Protein AF-A0A2D7N9M9-F1 (afdb_monomer_lite)

Structure (mmCIF, N/CA/C/O backbone):
data_AF-A0A2D7N9M9-F1
#
_entry.id   AF-A0A2D7N9M9-F1
#
loop_
_atom_site.group_PDB
_atom_site.id
_atom_site.type_symbol
_atom_site.label_atom_id
_atom_site.label_alt_id
_atom_site.label_comp_id
_atom_site.label_asym_id
_atom_site.label_entity_id
_atom_site.label_seq_id
_atom_site.pdbx_PDB_ins_code
_atom_site.Cartn_x
_atom_site.Cartn_y
_atom_site.Cartn_z
_atom_site.occupancy
_atom_site.B_iso_or_equiv
_atom_site.auth_seq_id
_atom_site.auth_comp_id
_atom_site.auth_asym_id
_atom_site.auth_atom_id
_atom_site.pdbx_PDB_model_num
ATOM 1 N N . MET A 1 1 ? 23.978 -27.545 -11.245 1.00 48.59 1 MET A N 1
ATOM 2 C CA . MET A 1 1 ? 24.047 -27.425 -9.775 1.00 48.59 1 MET A CA 1
ATOM 3 C C . MET A 1 1 ? 23.351 -26.120 -9.436 1.00 48.59 1 MET A C 1
ATOM 5 O O . MET A 1 1 ? 23.852 -25.077 -9.827 1.00 48.59 1 MET A O 1
ATOM 9 N N . VAL A 1 2 ? 22.121 -26.196 -8.927 1.00 42.38 2 VAL A N 1
ATOM 10 C CA . VAL A 1 2 ? 21.220 -25.042 -8.788 1.00 42.38 2 VAL A CA 1
ATOM 11 C C . VAL A 1 2 ? 21.158 -24.703 -7.305 1.00 42.38 2 VAL A C 1
ATOM 13 O O . VAL A 1 2 ? 20.683 -25.519 -6.520 1.00 42.38 2 VAL A O 1
ATOM 16 N N . ASP A 1 3 ? 21.704 -23.552 -6.925 1.00 43.91 3 ASP A N 1
ATOM 17 C CA . ASP A 1 3 ? 21.619 -23.030 -5.562 1.00 43.91 3 ASP A CA 1
ATOM 18 C C . ASP A 1 3 ? 20.196 -22.498 -5.327 1.00 43.91 3 ASP A C 1
ATOM 20 O O . ASP A 1 3 ? 19.800 -21.460 -5.854 1.00 43.91 3 ASP A O 1
ATOM 24 N N . GLN A 1 4 ? 19.406 -23.289 -4.601 1.00 49.06 4 GLN A N 1
ATOM 25 C CA . GLN A 1 4 ? 17.996 -23.064 -4.261 1.00 49.06 4 GLN A CA 1
ATOM 26 C C . GLN A 1 4 ? 17.833 -22.489 -2.842 1.00 49.06 4 GLN A C 1
ATOM 28 O O . GLN A 1 4 ? 16.774 -22.634 -2.240 1.00 49.06 4 GLN A O 1
ATOM 33 N N . VAL A 1 5 ? 18.874 -21.879 -2.262 1.00 50.69 5 VAL A N 1
ATOM 34 C CA . VAL A 1 5 ? 18.858 -21.511 -0.835 1.00 50.69 5 VAL A CA 1
ATOM 35 C C . VAL A 1 5 ? 18.604 -20.019 -0.595 1.00 50.69 5 VAL A C 1
ATOM 37 O O . VAL A 1 5 ? 18.103 -19.666 0.466 1.00 50.69 5 VAL A O 1
ATOM 40 N N . ASN A 1 6 ? 18.845 -19.133 -1.570 1.00 42.88 6 ASN A N 1
ATOM 41 C CA . ASN A 1 6 ? 18.760 -17.680 -1.328 1.00 42.88 6 ASN A CA 1
ATOM 42 C C . ASN A 1 6 ? 17.666 -16.918 -2.095 1.00 42.88 6 ASN A C 1
ATOM 44 O O . ASN A 1 6 ? 17.456 -15.740 -1.816 1.00 42.88 6 ASN A O 1
ATOM 48 N N . HIS A 1 7 ? 16.926 -17.558 -3.006 1.00 41.88 7 HIS A N 1
ATOM 49 C CA . HIS A 1 7 ? 15.794 -16.926 -3.698 1.00 41.88 7 HIS A CA 1
ATOM 50 C C . HIS A 1 7 ? 14.718 -17.963 -4.047 1.00 41.88 7 HIS A C 1
ATOM 52 O O . HIS A 1 7 ? 14.781 -18.552 -5.128 1.00 41.88 7 HIS A O 1
ATOM 58 N N . PRO A 1 8 ? 13.728 -18.210 -3.167 1.00 43.81 8 PRO A N 1
ATOM 59 C CA . PRO A 1 8 ? 12.627 -19.081 -3.527 1.00 43.81 8 PRO A CA 1
ATOM 60 C C . PRO A 1 8 ? 11.844 -18.455 -4.696 1.00 43.81 8 PRO A C 1
ATOM 62 O O . PRO A 1 8 ? 11.500 -17.267 -4.643 1.00 43.81 8 PRO A O 1
ATOM 65 N N . PRO A 1 9 ? 11.556 -19.226 -5.755 1.00 49.00 9 PRO A N 1
ATOM 66 C CA . PRO A 1 9 ? 10.575 -18.854 -6.760 1.00 49.00 9 PRO A CA 1
ATOM 67 C C . PRO A 1 9 ? 9.184 -18.916 -6.108 1.00 49.00 9 PRO A C 1
ATOM 69 O O . PRO A 1 9 ? 8.929 -19.785 -5.281 1.00 49.00 9 PRO A O 1
ATOM 72 N N . HIS A 1 10 ? 8.273 -18.022 -6.490 1.00 52.28 10 HIS A N 1
ATOM 73 C CA . HIS A 1 10 ? 6.852 -18.088 -6.110 1.00 52.28 10 HIS A CA 1
ATOM 74 C C . HIS A 1 10 ? 6.494 -17.888 -4.626 1.00 52.28 10 HIS A C 1
ATOM 76 O O . HIS A 1 10 ? 5.897 -18.770 -4.007 1.00 52.28 10 HIS A O 1
ATOM 82 N N . TYR A 1 11 ? 6.628 -16.663 -4.106 1.00 40.84 11 TYR A N 1
ATOM 83 C CA . TYR A 1 11 ? 5.602 -16.214 -3.153 1.00 40.84 11 TYR A CA 1
ATOM 84 C C . TYR A 1 11 ? 4.310 -15.950 -3.934 1.00 40.84 11 TYR A C 1
ATOM 86 O O . TYR A 1 11 ? 4.088 -14.856 -4.447 1.00 40.84 11 TYR A O 1
ATOM 94 N N . GLN A 1 12 ? 3.595 -17.063 -4.143 1.00 44.22 12 GLN A N 1
ATOM 95 C CA . GLN A 1 12 ? 2.140 -17.241 -4.172 1.00 44.22 12 GLN A CA 1
ATOM 96 C C . GLN A 1 12 ? 1.374 -15.916 -4.161 1.00 44.22 12 GLN A C 1
ATOM 98 O O . GLN A 1 12 ? 1.484 -15.142 -3.219 1.00 44.22 12 GLN A O 1
ATOM 103 N N . SER A 1 13 ? 0.592 -15.554 -5.159 1.00 40.12 13 SER A N 1
ATOM 104 C CA . SER A 1 13 ? -0.138 -16.255 -6.217 1.00 40.12 13 SER A CA 1
ATOM 105 C C . SER A 1 13 ? -0.279 -15.236 -7.359 1.00 40.12 13 SER A C 1
ATOM 107 O O . SER A 1 13 ? 0.159 -14.096 -7.201 1.00 40.12 13 SER A O 1
ATOM 109 N N . GLU A 1 14 ? -0.867 -15.580 -8.503 1.00 52.50 14 GLU A N 1
ATOM 110 C CA . GLU A 1 14 ? -1.139 -14.570 -9.545 1.00 52.50 14 GLU A CA 1
ATOM 111 C C . GLU A 1 14 ? -1.980 -13.375 -9.030 1.00 52.50 14 GLU A C 1
ATOM 113 O O . GLU A 1 14 ? -1.926 -12.311 -9.639 1.00 52.50 14 GLU A O 1
ATOM 118 N N . ASP A 1 15 ? -2.609 -13.499 -7.848 1.00 52.12 15 ASP A N 1
ATOM 119 C CA . ASP A 1 15 ? -3.380 -12.440 -7.186 1.00 52.12 15 ASP A CA 1
ATOM 120 C C . ASP A 1 15 ? -2.814 -11.931 -5.840 1.00 52.12 15 ASP A C 1
ATOM 122 O O . ASP A 1 15 ? -3.173 -10.840 -5.414 1.00 52.12 15 ASP A O 1
ATOM 126 N N . GLY A 1 16 ? -1.944 -12.659 -5.122 1.00 59.34 16 GLY A N 1
ATOM 127 C CA . GLY A 1 16 ? -1.301 -12.189 -3.870 1.00 59.34 16 GLY A CA 1
ATOM 128 C C . GLY A 1 16 ? -2.240 -11.826 -2.696 1.00 59.34 16 GLY A C 1
ATOM 129 O O . GLY A 1 16 ? -1.762 -11.423 -1.631 1.00 59.34 16 GLY A O 1
ATOM 130 N N . ILE A 1 17 ? -3.556 -11.988 -2.876 1.00 65.06 17 ILE A N 1
ATOM 131 C CA . ILE A 1 17 ? -4.618 -11.587 -1.943 1.00 65.06 17 ILE A CA 1
ATOM 132 C C . ILE A 1 17 ? -4.490 -12.330 -0.608 1.00 65.06 17 ILE A C 1
ATOM 134 O O . ILE A 1 17 ? -4.461 -11.685 0.433 1.00 65.06 17 ILE A O 1
ATOM 138 N N . GLU A 1 18 ? -4.287 -13.653 -0.618 1.00 74.19 18 GLU A N 1
ATOM 139 C CA . GLU A 1 18 ? -4.207 -14.454 0.619 1.00 74.19 18 GLU A CA 1
ATOM 140 C C . GLU A 1 18 ? -3.066 -14.011 1.550 1.00 74.19 18 GLU A C 1
ATOM 142 O O . GLU A 1 18 ? -3.207 -13.994 2.774 1.00 74.19 18 GLU A O 1
ATOM 147 N N . CYS A 1 19 ? -1.925 -13.610 0.977 1.00 81.00 19 CYS A N 1
ATOM 148 C CA . CYS A 1 19 ? -0.806 -13.089 1.757 1.00 81.00 19 CYS A CA 1
ATOM 149 C C . CYS A 1 19 ? -1.156 -11.727 2.366 1.00 81.00 19 CYS A C 1
ATOM 151 O O . CYS A 1 19 ? -0.845 -11.457 3.525 1.00 81.00 19 CYS A O 1
ATOM 153 N N . ILE A 1 20 ? -1.834 -10.877 1.597 1.00 83.88 20 ILE A N 1
ATOM 154 C CA . ILE A 1 20 ? -2.254 -9.554 2.049 1.00 83.88 20 ILE A CA 1
ATOM 155 C C . ILE A 1 20 ? -3.349 -9.622 3.109 1.00 83.88 20 ILE A C 1
ATOM 157 O O . ILE A 1 20 ? -3.303 -8.826 4.043 1.00 83.88 20 ILE A O 1
ATOM 161 N N . ASP A 1 21 ? -4.241 -10.604 3.051 1.00 84.06 21 ASP A N 1
ATOM 162 C CA . ASP A 1 21 ? -5.238 -10.844 4.093 1.00 84.06 21 ASP A CA 1
ATOM 163 C C . ASP A 1 21 ? -4.590 -11.314 5.400 1.00 84.06 21 ASP A C 1
ATOM 165 O O . ASP A 1 21 ? -4.932 -10.824 6.479 1.00 84.06 21 ASP A O 1
ATOM 169 N N . ALA A 1 22 ? -3.591 -12.199 5.323 1.00 87.19 22 ALA A N 1
ATOM 170 C CA . ALA A 1 22 ? -2.811 -12.599 6.494 1.00 87.19 22 ALA A CA 1
ATOM 171 C C . ALA A 1 22 ? -2.053 -11.405 7.106 1.00 87.19 22 ALA A C 1
ATOM 173 O O . ALA A 1 22 ? -2.058 -11.219 8.324 1.00 87.19 22 ALA A O 1
ATOM 174 N N . ILE A 1 23 ? -1.449 -10.559 6.263 1.00 87.62 23 ILE A N 1
ATOM 175 C CA . ILE A 1 23 ? -0.789 -9.312 6.673 1.00 87.62 23 ILE A CA 1
ATOM 176 C C . ILE A 1 23 ? -1.804 -8.377 7.341 1.00 87.62 23 ILE A C 1
ATOM 178 O O . ILE A 1 23 ? -1.540 -7.909 8.447 1.00 87.62 23 ILE A O 1
ATOM 182 N N . ARG A 1 24 ? -2.976 -8.167 6.732 1.00 87.81 24 ARG A N 1
ATOM 183 C CA . ARG A 1 24 ? -4.072 -7.346 7.267 1.00 87.81 24 ARG A CA 1
ATOM 184 C C . ARG A 1 24 ? -4.519 -7.824 8.645 1.00 87.81 24 ARG A C 1
ATOM 186 O O . ARG A 1 24 ? -4.714 -7.001 9.528 1.00 87.81 24 ARG A O 1
ATOM 193 N N . ALA A 1 25 ? -4.645 -9.135 8.845 1.00 88.38 25 ALA A N 1
ATOM 194 C CA . ALA A 1 25 ? -5.011 -9.718 10.136 1.00 88.38 25 ALA A CA 1
ATOM 195 C C . ALA A 1 25 ? -3.897 -9.600 11.194 1.00 88.38 25 ALA A C 1
ATOM 197 O O . ALA A 1 25 ? -4.181 -9.612 12.391 1.00 88.38 25 ALA A O 1
ATOM 198 N N . SER A 1 26 ? -2.635 -9.495 10.767 1.00 87.31 26 SER A N 1
ATOM 199 C CA . SER A 1 26 ? -1.468 -9.430 11.657 1.00 87.31 26 SER A CA 1
ATOM 200 C C . SER A 1 26 ? -1.139 -8.032 12.191 1.00 87.31 26 SER A C 1
ATOM 202 O O . SER A 1 26 ? -0.271 -7.913 13.055 1.00 87.31 26 SER A O 1
ATOM 204 N N . MET A 1 27 ? -1.792 -6.978 11.693 1.00 89.06 27 MET A N 1
ATOM 205 C CA . MET A 1 27 ? -1.466 -5.589 12.031 1.00 89.06 27 MET A CA 1
ATOM 206 C C . MET A 1 27 ? -2.710 -4.723 12.235 1.00 89.06 27 MET A C 1
ATOM 208 O O . MET A 1 27 ? -3.819 -5.085 11.847 1.00 89.06 27 MET A O 1
ATOM 212 N N . SER A 1 28 ? -2.535 -3.560 12.859 1.00 90.56 28 SER A N 1
ATOM 213 C CA . SER A 1 28 ? -3.616 -2.583 13.003 1.00 90.56 28 SER A CA 1
ATOM 214 C C . SER A 1 28 ? -3.995 -1.948 11.660 1.00 90.56 28 SER A C 1
ATOM 216 O O . SER A 1 28 ? -3.206 -1.926 10.714 1.00 90.56 28 SER A O 1
ATOM 218 N N . SER A 1 29 ? -5.192 -1.358 11.581 1.00 86.81 29 SER A N 1
ATOM 219 C CA . SER A 1 29 ? -5.662 -0.699 10.352 1.00 86.81 29 SER A CA 1
ATOM 220 C C . SER A 1 29 ? -4.731 0.435 9.890 1.00 86.81 29 SER A C 1
ATOM 222 O O . SER A 1 29 ? -4.421 0.567 8.705 1.00 86.81 29 SER A O 1
ATOM 224 N N . THR A 1 30 ? -4.172 1.201 10.833 1.00 89.56 30 THR A N 1
ATOM 225 C CA . THR A 1 30 ? -3.179 2.252 10.552 1.00 89.56 30 THR A CA 1
ATOM 226 C C . THR A 1 30 ? -1.886 1.690 9.953 1.00 89.56 30 THR A C 1
ATOM 228 O O . THR A 1 30 ? -1.313 2.268 9.030 1.00 89.56 30 THR A O 1
ATOM 231 N N . GLU A 1 31 ? -1.408 0.554 10.461 1.00 91.94 31 GLU A N 1
ATOM 232 C CA . GLU A 1 31 ? -0.206 -0.101 9.935 1.00 91.94 31 GLU A CA 1
ATOM 233 C C . GLU A 1 31 ? -0.464 -0.686 8.545 1.00 91.94 31 GLU A C 1
ATOM 235 O O . GLU A 1 31 ? 0.367 -0.528 7.647 1.00 91.94 31 GLU A O 1
ATOM 240 N N . PHE A 1 32 ? -1.641 -1.278 8.333 1.00 92.38 32 PHE A N 1
ATOM 241 C CA . PHE A 1 32 ? -2.025 -1.856 7.050 1.00 92.38 32 PHE A CA 1
ATOM 242 C C . PHE A 1 32 ? -2.187 -0.796 5.960 1.00 92.38 32 PHE A C 1
ATOM 244 O O . PHE A 1 32 ? -1.610 -0.920 4.878 1.00 92.38 32 PHE A O 1
ATOM 251 N N . THR A 1 33 ? -2.883 0.304 6.248 1.00 92.69 33 THR A N 1
ATOM 252 C CA . THR A 1 33 ? -2.991 1.441 5.317 1.00 92.69 33 THR A CA 1
ATOM 253 C C . THR A 1 33 ? -1.618 2.046 5.002 1.00 92.69 33 THR A C 1
ATOM 255 O O . THR A 1 33 ? -1.329 2.367 3.844 1.00 92.69 33 THR A O 1
ATOM 258 N N . GLY A 1 34 ? -0.724 2.129 5.995 1.00 93.19 34 GLY A N 1
ATOM 259 C CA . GLY A 1 34 ? 0.675 2.522 5.811 1.00 93.19 34 GLY A CA 1
ATOM 260 C C . GLY A 1 34 ? 1.450 1.577 4.887 1.00 93.19 34 GLY A C 1
ATOM 261 O O . GLY A 1 34 ? 2.147 2.036 3.976 1.00 93.19 34 GLY A O 1
ATOM 262 N N . TYR A 1 35 ? 1.286 0.265 5.065 1.00 93.69 35 TYR A N 1
ATOM 263 C CA . TYR A 1 35 ? 1.876 -0.764 4.209 1.00 93.69 35 TYR A CA 1
ATOM 264 C C . TYR A 1 35 ? 1.391 -0.650 2.755 1.00 93.69 35 TYR A C 1
ATOM 266 O O . TYR A 1 35 ? 2.214 -0.645 1.832 1.00 93.69 35 TYR A O 1
ATOM 274 N N . LEU A 1 36 ? 0.082 -0.505 2.530 1.00 93.44 36 LEU A N 1
ATOM 275 C CA . LEU A 1 36 ? -0.493 -0.358 1.187 1.00 93.44 36 LEU A CA 1
ATOM 276 C C . LEU A 1 36 ? 0.020 0.914 0.496 1.00 93.44 36 LEU A C 1
ATOM 278 O O . LEU A 1 36 ? 0.509 0.854 -0.634 1.00 93.44 36 LEU A O 1
ATOM 282 N N . LYS A 1 37 ? 0.013 2.052 1.206 1.00 94.62 37 LYS A N 1
ATOM 283 C CA . LYS A 1 37 ? 0.552 3.331 0.713 1.00 94.62 37 LYS A CA 1
ATOM 284 C C . LYS A 1 37 ? 2.025 3.216 0.320 1.00 94.62 37 LYS A C 1
ATOM 286 O O . LYS A 1 37 ? 2.417 3.684 -0.751 1.00 94.62 37 LYS A O 1
ATOM 291 N N . GLY A 1 38 ? 2.840 2.596 1.172 1.00 94.75 38 GLY A N 1
ATOM 292 C CA . GLY A 1 38 ? 4.262 2.388 0.910 1.00 94.75 38 GLY A CA 1
ATOM 293 C C . GLY A 1 38 ? 4.504 1.531 -0.333 1.00 94.75 38 GLY A C 1
ATOM 294 O O . GLY A 1 38 ? 5.357 1.865 -1.157 1.00 94.75 38 GLY A O 1
ATOM 295 N N . ASN A 1 39 ? 3.723 0.463 -0.520 1.00 93.19 39 ASN A N 1
ATOM 296 C CA . ASN A 1 39 ? 3.827 -0.387 -1.705 1.00 93.19 39 ASN A CA 1
ATOM 297 C C . ASN A 1 39 ? 3.395 0.335 -2.985 1.00 93.19 39 ASN A C 1
ATOM 299 O O . ASN A 1 39 ? 4.129 0.262 -3.970 1.00 93.19 39 ASN A O 1
ATOM 303 N N . ALA A 1 40 ? 2.289 1.084 -2.969 1.00 93.56 40 ALA A N 1
ATOM 304 C CA . ALA A 1 40 ? 1.875 1.899 -4.110 1.00 93.56 40 ALA A CA 1
ATOM 305 C C . ALA A 1 40 ? 2.974 2.905 -4.507 1.00 93.56 40 ALA A C 1
ATOM 307 O O . ALA A 1 40 ? 3.417 2.926 -5.656 1.00 93.56 40 ALA A O 1
ATOM 308 N N . MET A 1 41 ? 3.518 3.660 -3.541 1.00 94.12 41 MET A N 1
ATOM 309 C CA . MET A 1 41 ? 4.623 4.597 -3.793 1.00 94.12 41 MET A CA 1
ATOM 310 C C . MET A 1 41 ? 5.883 3.907 -4.322 1.00 94.12 41 MET A C 1
ATOM 312 O O . MET A 1 41 ? 6.533 4.433 -5.223 1.00 94.12 41 MET A O 1
ATOM 316 N N . LYS A 1 42 ? 6.233 2.728 -3.799 1.00 92.12 42 LYS A N 1
ATOM 317 C CA . LYS A 1 42 ? 7.379 1.940 -4.275 1.00 92.12 42 LYS A CA 1
ATOM 318 C C 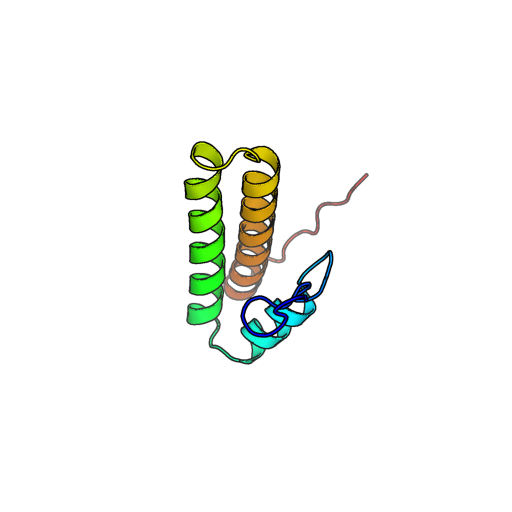. LYS A 1 42 ? 7.253 1.622 -5.765 1.00 92.12 42 LYS A C 1
ATOM 320 O O . LYS A 1 42 ? 8.229 1.773 -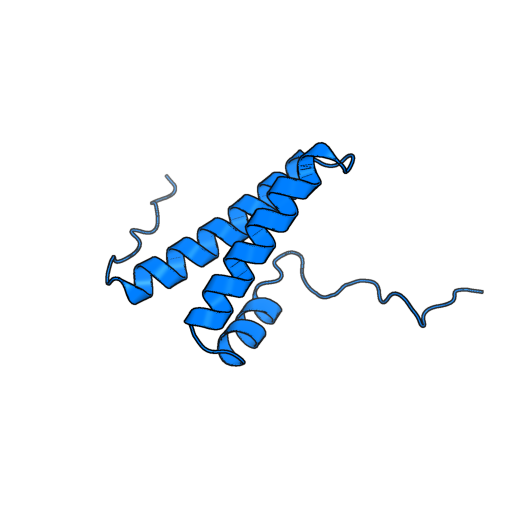6.497 1.00 92.12 42 LYS A O 1
ATOM 325 N N . TYR A 1 43 ? 6.076 1.195 -6.220 1.00 90.50 43 TYR A N 1
ATOM 326 C CA . TYR A 1 43 ? 5.853 0.877 -7.631 1.00 90.50 43 TYR A CA 1
ATOM 327 C C . TYR A 1 43 ? 5.762 2.134 -8.513 1.00 90.50 43 TYR A C 1
ATOM 329 O O . TYR A 1 43 ? 6.345 2.145 -9.598 1.00 90.50 43 TYR A O 1
ATOM 337 N N . LEU A 1 44 ? 5.163 3.226 -8.019 1.00 90.50 44 LEU A N 1
ATOM 338 C CA . LEU A 1 44 ? 5.208 4.538 -8.687 1.00 90.50 44 LEU A CA 1
ATOM 339 C C . LEU A 1 44 ? 6.618 5.108 -8.805 1.00 90.50 44 LEU A C 1
ATOM 341 O O . LEU A 1 44 ? 6.922 5.824 -9.748 1.00 90.50 44 LEU A O 1
ATOM 345 N N . TRP A 1 45 ? 7.501 4.834 -7.856 1.00 89.56 45 TRP A N 1
ATOM 346 C CA . TRP A 1 45 ? 8.888 5.238 -8.017 1.00 89.56 45 TRP A CA 1
ATOM 347 C C . TRP A 1 45 ? 9.576 4.329 -9.038 1.00 89.56 45 TRP A C 1
ATOM 349 O O . TRP A 1 45 ? 10.266 4.796 -9.936 1.00 89.56 45 TRP A O 1
ATOM 359 N N . ARG A 1 46 ? 9.360 3.018 -8.952 1.00 89.06 46 ARG A N 1
ATOM 360 C CA . ARG A 1 46 ? 10.104 2.038 -9.744 1.00 89.06 46 ARG A CA 1
ATOM 361 C C . ARG A 1 46 ? 9.787 2.053 -11.244 1.00 89.06 46 ARG A C 1
ATOM 363 O O . ARG A 1 46 ? 10.686 1.707 -12.015 1.00 89.06 46 ARG A O 1
ATOM 370 N N . TYR A 1 47 ? 8.587 2.466 -11.668 1.00 88.31 47 TYR A N 1
ATOM 371 C CA . TYR A 1 47 ? 8.192 2.373 -13.085 1.00 88.31 47 TYR A CA 1
ATOM 372 C C . TYR A 1 47 ? 9.118 3.158 -14.028 1.00 88.31 47 TYR A C 1
ATOM 374 O O . TYR A 1 47 ? 9.277 2.770 -15.180 1.00 88.31 47 TYR A O 1
ATOM 382 N N . THR A 1 48 ? 9.767 4.230 -13.560 1.00 84.19 48 THR A N 1
ATOM 383 C CA . THR A 1 48 ? 10.724 5.007 -14.369 1.00 84.19 48 THR A CA 1
ATOM 384 C C . THR A 1 48 ? 12.128 4.395 -14.412 1.00 84.19 48 THR A C 1
ATOM 386 O O . THR A 1 48 ? 12.937 4.795 -15.245 1.00 84.19 48 THR A O 1
ATOM 389 N N . TYR A 1 49 ? 12.427 3.422 -13.543 1.00 75.62 49 TYR A N 1
ATOM 390 C CA . TYR A 1 49 ? 13.765 2.840 -13.369 1.00 75.62 49 TYR A CA 1
ATOM 391 C C . TYR A 1 49 ? 13.895 1.405 -13.891 1.00 75.62 49 TYR A C 1
ATOM 393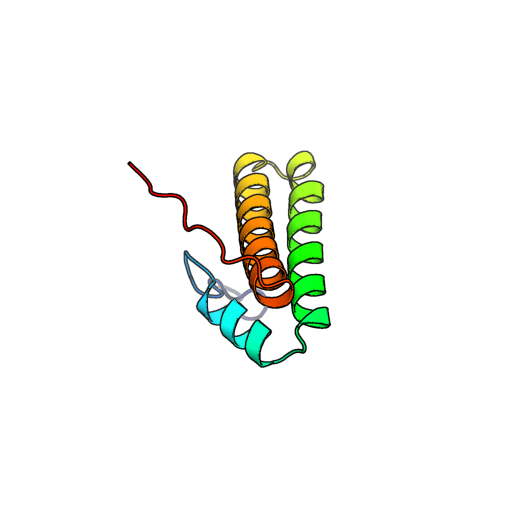 O O . TYR A 1 49 ? 14.994 0.991 -14.260 1.00 75.62 49 TYR A O 1
ATOM 401 N N . LYS A 1 50 ? 12.817 0.611 -13.904 1.00 63.66 50 LYS A N 1
ATOM 402 C CA . LYS A 1 50 ? 12.833 -0.776 -14.400 1.00 63.66 50 LYS A CA 1
ATOM 403 C C . LYS A 1 50 ? 12.108 -0.887 -15.738 1.00 63.66 50 LYS A C 1
ATOM 405 O O . LYS A 1 50 ? 11.068 -0.280 -15.940 1.00 63.66 50 LYS A O 1
ATOM 410 N N . GLY A 1 51 ? 12.624 -1.734 -16.632 1.00 73.12 51 GLY A N 1
ATOM 411 C CA . GLY A 1 51 ? 12.125 -1.929 -18.004 1.00 73.12 51 GLY A CA 1
ATOM 412 C C . GLY A 1 51 ? 10.711 -2.516 -18.158 1.00 73.12 51 GLY A C 1
ATOM 413 O O . GLY A 1 51 ? 10.368 -2.958 -19.250 1.00 73.12 51 GLY A O 1
ATOM 414 N N . HIS A 1 52 ? 9.889 -2.526 -17.103 1.00 84.75 52 HIS A N 1
ATOM 415 C CA . HIS A 1 52 ? 8.491 -2.973 -17.128 1.00 84.75 52 HIS A CA 1
ATOM 416 C C . HIS A 1 52 ? 7.549 -1.916 -16.514 1.00 84.75 52 HIS A C 1
ATOM 418 O O . HIS A 1 52 ? 6.829 -2.218 -15.560 1.00 84.75 52 HIS A O 1
ATOM 424 N N . PRO A 1 53 ? 7.526 -0.678 -17.050 1.00 87.50 53 PRO A N 1
ATOM 425 C CA . PRO A 1 53 ? 6.783 0.440 -16.465 1.00 87.50 53 PRO A CA 1
ATOM 426 C C . PRO A 1 53 ? 5.291 0.141 -16.300 1.00 87.50 53 PRO A C 1
ATOM 428 O O . PRO A 1 53 ? 4.714 0.443 -15.264 1.00 87.50 53 PRO A O 1
ATOM 431 N N . TYR A 1 54 ? 4.671 -0.501 -17.293 1.00 88.19 54 TYR A N 1
ATOM 432 C CA . TYR A 1 54 ? 3.243 -0.814 -17.263 1.00 88.19 54 TYR A CA 1
ATOM 433 C C . TYR A 1 54 ? 2.871 -1.781 -16.127 1.00 88.19 54 TYR A C 1
ATOM 435 O O . TYR A 1 54 ? 1.914 -1.534 -15.406 1.00 88.19 54 TYR A O 1
ATOM 443 N N . GLN A 1 55 ? 3.665 -2.837 -15.912 1.00 87.00 55 GLN A N 1
ATOM 444 C CA . GLN A 1 55 ? 3.431 -3.799 -14.825 1.00 87.00 55 GLN A CA 1
ATOM 445 C C . GLN A 1 55 ? 3.638 -3.169 -13.444 1.00 87.00 55 GLN A C 1
ATOM 447 O O . GLN A 1 55 ? 2.937 -3.511 -12.496 1.00 87.00 55 GLN A O 1
ATOM 452 N N . ASP A 1 56 ? 4.605 -2.257 -13.312 1.00 88.19 56 ASP A N 1
ATOM 453 C CA . ASP A 1 56 ? 4.803 -1.520 -12.064 1.00 88.19 56 ASP A CA 1
ATOM 454 C C . ASP A 1 56 ? 3.620 -0.552 -11.817 1.00 88.19 56 ASP A C 1
ATOM 456 O O . ASP A 1 56 ? 3.101 -0.495 -10.703 1.00 88.19 56 ASP A O 1
ATOM 460 N N . LEU A 1 57 ? 3.112 0.141 -12.843 1.00 91.38 57 LEU A N 1
ATOM 461 C CA . LEU A 1 57 ? 1.917 0.991 -12.717 1.00 91.38 57 LEU A CA 1
ATOM 462 C C . LEU A 1 57 ? 0.659 0.195 -12.344 1.00 91.38 57 LEU A C 1
ATOM 464 O O . LEU A 1 57 ? -0.088 0.629 -11.468 1.00 91.38 57 LEU A O 1
ATOM 468 N N . ASP A 1 58 ? 0.455 -0.975 -12.947 1.00 91.12 58 ASP A N 1
ATOM 469 C CA . ASP A 1 58 ? -0.683 -1.852 -12.651 1.00 91.12 58 ASP A CA 1
ATOM 470 C C . ASP A 1 58 ? -0.663 -2.322 -11.187 1.00 91.12 58 ASP A C 1
ATOM 472 O O . ASP A 1 58 ? -1.633 -2.154 -10.446 1.00 91.12 58 ASP A O 1
ATOM 476 N N . LYS A 1 59 ? 0.511 -2.750 -10.700 1.00 87.50 59 LYS A N 1
ATOM 477 C CA . LYS A 1 59 ? 0.712 -3.068 -9.278 1.00 87.50 59 LYS A CA 1
ATOM 478 C C . LYS A 1 59 ? 0.437 -1.873 -8.380 1.00 87.50 59 LYS A C 1
ATOM 480 O O . LYS A 1 59 ? -0.216 -2.025 -7.352 1.00 87.50 59 LYS A O 1
ATOM 485 N N . SER A 1 60 ? 0.915 -0.681 -8.741 1.00 92.25 60 SER A N 1
ATOM 486 C CA . SER A 1 60 ? 0.601 0.522 -7.969 1.00 92.25 60 SER A CA 1
ATOM 487 C C . SER A 1 60 ? -0.903 0.775 -7.894 1.00 92.25 60 SER A C 1
ATOM 489 O O . SER A 1 60 ? -1.389 1.154 -6.829 1.00 92.25 60 SER A O 1
ATOM 491 N N . SER A 1 61 ? -1.618 0.614 -9.008 1.00 91.25 61 SER A N 1
ATOM 492 C CA . SER A 1 61 ? -3.066 0.809 -9.061 1.00 91.25 61 SER A CA 1
ATOM 493 C C . SER A 1 61 ? -3.774 -0.179 -8.141 1.00 91.25 61 SER A C 1
ATOM 495 O O . SER A 1 61 ? -4.617 0.220 -7.347 1.00 91.25 61 SER A O 1
ATOM 497 N N . TRP A 1 62 ? -3.367 -1.445 -8.165 1.00 91.62 62 TRP A N 1
ATOM 498 C CA . TRP A 1 62 ? -3.933 -2.485 -7.312 1.00 91.62 62 TRP A CA 1
ATOM 499 C C . TRP A 1 62 ? -3.785 -2.186 -5.810 1.00 91.62 62 TRP A C 1
ATOM 501 O O . TRP A 1 62 ? -4.768 -2.211 -5.070 1.00 91.62 62 TRP A O 1
ATOM 511 N N . TYR A 1 63 ? -2.584 -1.799 -5.356 1.00 91.62 63 TYR A N 1
ATOM 512 C CA . TYR A 1 63 ? -2.371 -1.394 -3.957 1.00 91.62 63 TYR A CA 1
ATOM 513 C C . TYR A 1 63 ? -3.173 -0.144 -3.572 1.00 91.62 63 TYR A C 1
ATOM 515 O O . TYR A 1 63 ? -3.586 -0.003 -2.420 1.00 91.62 63 TYR A O 1
ATOM 523 N N . LEU A 1 64 ? -3.381 0.775 -4.519 1.00 93.06 64 LEU A N 1
ATOM 524 C CA . LEU A 1 64 ? -4.178 1.975 -4.295 1.00 93.06 64 LEU A CA 1
ATOM 525 C C . LEU A 1 64 ? -5.673 1.652 -4.172 1.00 93.06 64 LEU A C 1
ATOM 527 O O . LEU A 1 64 ? -6.336 2.235 -3.318 1.00 93.06 64 LEU A O 1
ATOM 531 N N . GLU A 1 65 ? -6.199 0.732 -4.981 1.00 91.38 65 GLU A N 1
ATOM 532 C CA . GLU A 1 65 ? -7.593 0.283 -4.882 1.00 91.38 65 GLU A CA 1
ATOM 533 C C . GLU A 1 65 ? -7.865 -0.408 -3.541 1.00 91.38 65 GLU A C 1
ATOM 535 O O . GLU A 1 65 ? -8.799 -0.016 -2.846 1.00 91.38 65 GLU A O 1
ATOM 540 N N . LEU A 1 66 ? -6.982 -1.304 -3.090 1.00 90.00 66 LEU A N 1
ATOM 541 C CA . LEU A 1 66 ? -7.071 -1.892 -1.745 1.00 90.00 66 LEU A CA 1
ATOM 542 C C . LEU A 1 66 ? -7.056 -0.828 -0.641 1.00 90.00 66 LEU A C 1
ATOM 544 O O . LEU A 1 66 ? -7.828 -0.894 0.313 1.00 90.00 66 LEU A O 1
ATOM 548 N N . LEU A 1 67 ? -6.194 0.188 -0.762 1.00 92.88 67 LEU A N 1
ATOM 549 C CA . LEU A 1 67 ? -6.152 1.281 0.210 1.00 92.88 67 LEU A CA 1
ATOM 550 C C . LEU A 1 67 ? -7.469 2.069 0.219 1.00 92.88 67 LEU A C 1
ATOM 552 O O . LEU A 1 67 ? -7.950 2.442 1.288 1.00 92.88 67 LEU A O 1
ATOM 556 N N . LYS A 1 68 ? -8.061 2.316 -0.956 1.00 92.62 68 LYS A N 1
ATOM 557 C CA . LYS A 1 68 ? -9.368 2.973 -1.068 1.00 92.62 68 LYS A CA 1
ATOM 558 C C . LYS A 1 68 ? -10.456 2.151 -0.389 1.00 92.62 68 LYS A C 1
ATOM 560 O O . LYS A 1 68 ? -11.278 2.755 0.288 1.00 92.62 68 LYS A O 1
ATOM 565 N N . GLU A 1 69 ? -10.457 0.828 -0.537 1.00 90.88 69 GLU A N 1
ATOM 566 C CA . GLU A 1 69 ? -11.414 -0.061 0.136 1.00 90.88 69 GLU A CA 1
ATOM 567 C C . GLU A 1 69 ? -11.304 0.046 1.659 1.00 90.88 69 GLU A C 1
ATOM 569 O O . GLU A 1 69 ? -12.300 0.330 2.322 1.00 90.88 69 GLU A O 1
ATOM 574 N N . VAL A 1 70 ? -10.091 -0.061 2.211 1.00 90.12 70 VAL A N 1
ATOM 575 C CA . VAL A 1 70 ? -9.867 0.049 3.663 1.00 90.12 70 VAL A CA 1
ATOM 576 C C . VAL A 1 70 ? -10.301 1.419 4.192 1.00 90.12 70 VAL A C 1
ATOM 578 O O . VAL A 1 70 ? -11.019 1.507 5.184 1.00 90.12 70 VAL A O 1
ATOM 581 N N . VAL A 1 71 ? -9.934 2.506 3.507 1.00 90.69 71 VAL A N 1
ATOM 582 C CA . VAL A 1 71 ? -10.330 3.866 3.913 1.00 90.69 71 VAL A CA 1
ATOM 583 C C . VAL A 1 71 ? -11.839 4.083 3.759 1.00 90.69 71 VAL A C 1
ATOM 585 O O . VAL A 1 71 ? -12.451 4.797 4.553 1.00 90.69 71 VAL A O 1
ATOM 588 N N . ALA A 1 72 ? -12.469 3.492 2.745 1.00 90.25 72 ALA A N 1
ATOM 589 C CA . ALA A 1 72 ? -13.913 3.561 2.543 1.00 90.25 72 ALA A CA 1
ATOM 590 C C . ALA A 1 72 ? -14.667 2.866 3.691 1.00 90.25 72 ALA A C 1
ATOM 592 O O . ALA A 1 72 ? -15.615 3.444 4.229 1.00 90.25 72 ALA A O 1
ATOM 593 N N . GLU A 1 73 ? -14.192 1.693 4.122 1.00 87.88 73 GLU A N 1
ATOM 594 C CA . GLU A 1 73 ? -14.687 0.984 5.308 1.00 87.88 73 GLU A CA 1
ATOM 595 C C . GLU A 1 73 ? -14.530 1.830 6.584 1.00 87.88 73 GLU A C 1
ATOM 597 O O . GLU A 1 73 ? -15.496 1.994 7.329 1.00 87.88 73 GLU A O 1
ATOM 602 N N . GLU A 1 74 ? -13.360 2.441 6.807 1.00 85.69 74 GLU A N 1
ATOM 603 C CA . GLU A 1 74 ? -13.096 3.297 7.978 1.00 85.69 74 GLU A CA 1
ATOM 604 C C . GLU A 1 74 ? -13.944 4.577 8.003 1.00 85.69 74 GLU A C 1
ATOM 606 O O . GLU A 1 74 ? -14.368 5.036 9.063 1.00 85.69 74 GLU A O 1
ATOM 611 N N . THR A 1 75 ? -14.194 5.173 6.836 1.00 87.19 75 THR A N 1
ATOM 612 C CA . THR A 1 75 ? -14.933 6.442 6.711 1.00 87.19 75 THR A CA 1
ATOM 613 C C . THR A 1 75 ? -16.442 6.256 6.552 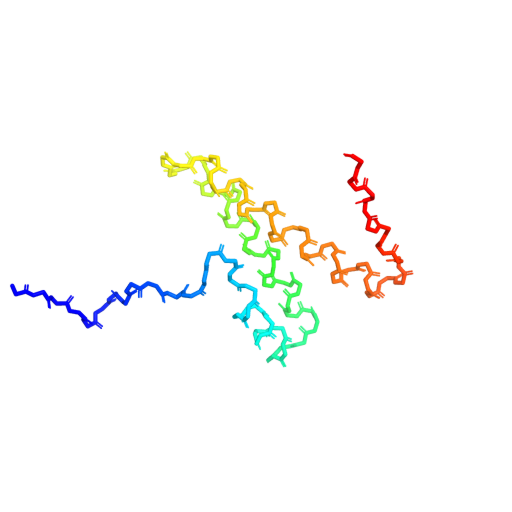1.00 87.19 75 THR A C 1
ATOM 615 O O . THR A 1 75 ? -17.171 7.243 6.445 1.00 87.19 75 THR A O 1
ATOM 618 N N . GLY A 1 76 ? -16.936 5.013 6.526 1.00 81.38 76 GLY A N 1
ATOM 619 C CA . GLY A 1 76 ? -18.353 4.704 6.320 1.00 81.38 76 GLY A CA 1
ATOM 620 C C . GLY A 1 76 ? -18.868 5.047 4.917 1.00 81.38 76 GLY A C 1
ATOM 621 O O . GLY A 1 76 ? -20.079 5.104 4.695 1.00 81.38 76 GLY A O 1
ATOM 622 N N . ARG A 1 77 ? -17.971 5.279 3.950 1.00 72.81 77 ARG A N 1
ATOM 623 C CA . ARG A 1 77 ? -18.323 5.403 2.533 1.00 72.81 77 ARG A CA 1
ATOM 624 C C . ARG A 1 77 ? -18.496 3.987 2.004 1.00 72.81 77 ARG A C 1
ATOM 626 O O . ARG A 1 77 ? -17.517 3.311 1.730 1.00 72.81 77 ARG A O 1
ATOM 633 N N . THR A 1 78 ? -19.727 3.508 1.853 1.00 57.78 78 THR A N 1
ATOM 634 C CA . THR A 1 78 ? -19.951 2.227 1.174 1.00 57.78 78 THR A CA 1
ATOM 635 C C . THR A 1 78 ? -19.397 2.328 -0.246 1.00 57.78 78 THR A C 1
ATOM 637 O O . THR A 1 78 ? -19.904 3.089 -1.074 1.00 57.78 78 THR A O 1
ATOM 640 N N . ALA A 1 79 ? -18.306 1.604 -0.513 1.00 55.94 79 ALA A N 1
ATOM 641 C CA . ALA A 1 79 ? -17.718 1.505 -1.837 1.00 55.94 79 ALA A CA 1
ATOM 642 C C . ALA A 1 79 ? -18.805 0.981 -2.778 1.00 55.94 79 ALA A C 1
ATOM 644 O O . ALA A 1 79 ? -19.220 -0.177 -2.705 1.00 55.94 79 ALA A O 1
ATOM 645 N N . THR A 1 80 ? -19.333 1.862 -3.623 1.00 52.69 80 THR A N 1
ATOM 646 C CA . THR A 1 80 ? -20.234 1.473 -4.698 1.00 52.69 80 THR A CA 1
ATOM 647 C C . THR A 1 80 ? -19.373 0.638 -5.631 1.00 52.69 80 THR A C 1
ATOM 649 O O . THR A 1 80 ? -18.586 1.196 -6.393 1.00 52.69 80 THR A O 1
ATOM 652 N N . LYS A 1 81 ? -19.425 -0.695 -5.498 1.00 50.22 81 LYS A N 1
ATOM 653 C CA . LYS A 1 81 ? -18.787 -1.602 -6.453 1.00 50.22 81 LYS A CA 1
ATOM 654 C C . LYS A 1 81 ? -19.281 -1.168 -7.825 1.00 50.22 81 LYS A C 1
ATOM 656 O O . LYS A 1 81 ? -20.477 -1.252 -8.101 1.00 50.22 81 LYS A O 1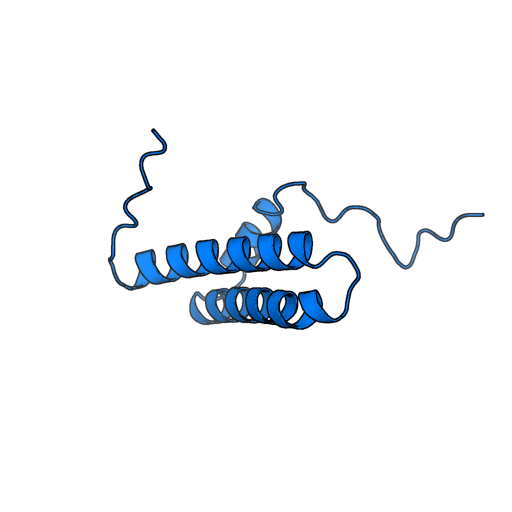
ATOM 661 N N . GLY A 1 82 ? -18.379 -0.591 -8.615 1.00 45.84 82 GLY A N 1
ATOM 662 C CA . GLY A 1 82 ? -18.675 -0.151 -9.963 1.00 45.84 82 GLY A CA 1
ATOM 663 C C . GLY A 1 82 ? -19.240 -1.341 -10.716 1.00 45.84 82 GLY A C 1
ATOM 664 O O . GLY A 1 82 ? -18.550 -2.336 -10.912 1.00 45.84 82 GLY A O 1
ATOM 665 N N . SER A 1 83 ? -20.519 -1.237 -11.063 1.00 42.34 83 SER A N 1
ATOM 666 C CA . SER A 1 83 ? -21.183 -2.071 -12.050 1.00 42.34 83 SER A CA 1
ATOM 667 C C . SER A 1 83 ? -20.306 -2.107 -13.301 1.00 42.34 83 SER A C 1
AT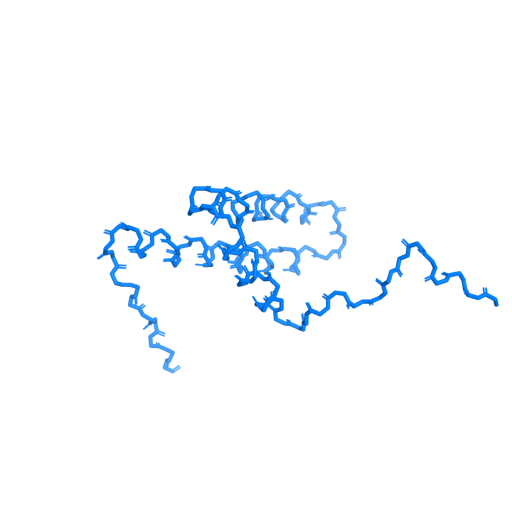OM 669 O O . SER A 1 83 ? -20.267 -1.129 -14.045 1.00 42.34 83 SER A O 1
ATOM 671 N N . GLN A 1 84 ? -19.578 -3.202 -13.519 1.00 44.62 84 GLN A N 1
ATOM 672 C CA . GLN A 1 84 ? -19.071 -3.517 -14.848 1.00 44.62 84 GLN A CA 1
ATOM 673 C C . GLN A 1 84 ? -20.289 -3.881 -15.699 1.00 44.62 84 GLN A C 1
ATOM 675 O O . GLN A 1 84 ? -21.012 -4.826 -15.383 1.00 44.62 84 GLN A O 1
ATOM 680 N N . SER A 1 85 ? -20.552 -3.039 -16.696 1.00 37.94 85 SER A N 1
ATOM 681 C CA . SER A 1 85 ? -21.513 -3.282 -17.771 1.00 37.94 85 SER A CA 1
ATOM 682 C C . SER A 1 85 ? -20.832 -3.954 -18.953 1.00 37.94 85 SER A C 1
ATOM 684 O O . SER A 1 85 ? -19.594 -3.815 -19.077 1.00 37.94 85 SER A O 1
#

Secondary structure (DSSP, 8-state):
----SS--S--S-SS-HHHHHHHHHHS-HHHHHHHHHHHHHHHHHHTTTSS-HHHHHHHHHHHHHHHHHHHHHHHT---------

Sequence (85 aa):
MVDQVNHPPHYQSEDGIECIDAIRASMSSTEFTGYLKGNAMKYLWRYTYKGHPYQDLDKSSWYLELLKEVVAEETGRTATKGSQS

Radius of gyration: 15.72 Å; chains: 1; bounding box: 46×34×31 Å

pLDDT: mean 76.43, std 19.2, range [37.94, 94.75]

Foldseek 3Di:
DDPCPPDPPDPDDPQCVVVLVVVPVVDDLVVSLVVLVVQLVVLVVCLVPDPCNVVSNVSSVVSVVVSVVSVCVVVVPPPPPPPDD